Protein AF-A0A3N5PB09-F1 (afdb_monomer_lite)

Sequence (67 aa):
MAEVRGSHFPDELLYDVDNHIWYRELPDGSVRLGMTRVATALLAALYTVYCAKAPRAGARRAAAARS

Foldseek 3Di:
DDDDPNFDDDPQWDDDVVVQKIWHQDPVRDIDMDGGVVVVVPDDPDDDDDDDDDPPPPPPPPPPPDD

Structure (mmCIF, N/CA/C/O backbone):
data_AF-A0A3N5PB09-F1
#
_entry.id   AF-A0A3N5PB09-F1
#
loop_
_atom_site.group_PDB
_atom_site.id
_atom_site.type_symbol
_atom_site.label_atom_id
_atom_site.label_alt_id
_atom_site.label_comp_id
_atom_site.label_asym_id
_atom_site.label_entity_id
_atom_site.label_seq_id
_atom_site.pdbx_PDB_ins_code
_atom_site.Cartn_x
_atom_site.Cartn_y
_atom_site.Cartn_z
_atom_site.occupancy
_atom_site.B_iso_or_equiv
_atom_site.auth_seq_id
_atom_site.auth_comp_id
_atom_site.auth_asym_id
_atom_site.auth_atom_id
_atom_site.pdbx_PDB_model_num
ATOM 1 N N . MET A 1 1 ? -9.028 -3.878 -13.089 1.00 73.81 1 MET A N 1
ATOM 2 C CA . MET A 1 1 ? -7.635 -4.196 -12.735 1.00 73.81 1 MET A CA 1
ATOM 3 C C . MET A 1 1 ? -6.733 -3.497 -13.725 1.00 73.81 1 MET A C 1
ATOM 5 O O . MET A 1 1 ? -6.817 -3.787 -14.916 1.00 73.81 1 MET A O 1
ATOM 9 N N . ALA A 1 2 ? -5.920 -2.553 -13.258 1.00 86.69 2 ALA A N 1
ATOM 10 C CA . ALA A 1 2 ? -4.991 -1.823 -14.117 1.00 86.69 2 ALA A CA 1
ATOM 11 C C . ALA A 1 2 ? -3.599 -2.478 -14.115 1.00 86.69 2 ALA A C 1
ATOM 13 O O . ALA A 1 2 ? -3.157 -3.030 -13.103 1.00 86.69 2 ALA A O 1
ATOM 14 N N . GLU A 1 3 ? -2.897 -2.398 -15.246 1.00 88.44 3 GLU A N 1
ATOM 15 C CA . GLU A 1 3 ? -1.510 -2.842 -15.383 1.00 88.44 3 GLU A CA 1
ATOM 16 C C . GLU A 1 3 ? -0.652 -1.711 -15.953 1.00 88.44 3 GLU A C 1
ATOM 18 O O . GLU A 1 3 ? -0.968 -1.132 -16.991 1.00 88.44 3 GLU A O 1
ATOM 23 N N . VAL A 1 4 ? 0.451 -1.397 -15.272 1.00 83.38 4 VAL A N 1
ATOM 24 C CA . VAL A 1 4 ? 1.413 -0.379 -15.706 1.00 83.38 4 VAL A CA 1
ATOM 25 C C . VAL A 1 4 ? 2.799 -0.997 -15.686 1.00 83.38 4 VAL A C 1
ATOM 27 O O . VAL A 1 4 ? 3.318 -1.320 -14.621 1.00 83.38 4 VAL A O 1
ATOM 30 N N . ARG A 1 5 ? 3.418 -1.157 -16.862 1.00 83.81 5 ARG A N 1
ATOM 31 C CA . ARG A 1 5 ? 4.787 -1.694 -17.003 1.00 83.81 5 ARG A CA 1
ATOM 32 C C . ARG A 1 5 ? 4.993 -3.032 -16.262 1.00 83.81 5 ARG A C 1
ATOM 34 O O . ARG A 1 5 ? 5.988 -3.199 -15.562 1.00 83.81 5 ARG A O 1
ATOM 41 N N . GLY A 1 6 ? 4.032 -3.956 -16.353 1.00 84.44 6 GLY A N 1
ATOM 42 C CA . GLY A 1 6 ? 4.080 -5.247 -15.650 1.00 84.44 6 GLY A CA 1
ATOM 43 C C . GLY A 1 6 ? 3.797 -5.176 -14.141 1.00 84.44 6 GLY A C 1
ATOM 44 O O . GLY A 1 6 ? 3.898 -6.181 -13.440 1.00 84.44 6 GLY A O 1
ATOM 45 N N . SER A 1 7 ? 3.448 -3.999 -13.609 1.00 85.94 7 SER A N 1
ATOM 46 C CA . SER A 1 7 ? 2.944 -3.845 -12.243 1.00 85.94 7 SER A CA 1
ATOM 47 C C . SER A 1 7 ? 1.423 -3.876 -12.233 1.00 85.94 7 SER A C 1
ATOM 49 O O . SER A 1 7 ? 0.776 -3.068 -1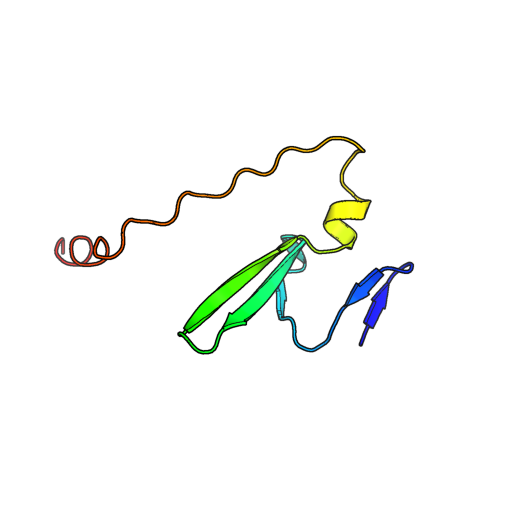2.896 1.00 85.94 7 SER A O 1
ATOM 51 N N . HIS A 1 8 ? 0.863 -4.787 -11.445 1.00 91.12 8 HIS A N 1
ATOM 52 C CA . HIS A 1 8 ? -0.578 -4.944 -11.285 1.00 91.12 8 HIS A CA 1
ATOM 53 C C . HIS A 1 8 ? -1.130 -4.082 -10.145 1.00 91.12 8 HIS A C 1
ATOM 55 O O . HIS A 1 8 ? -0.544 -4.036 -9.059 1.00 91.12 8 HIS A O 1
ATOM 61 N N . PHE A 1 9 ? -2.290 -3.472 -10.389 1.00 91.25 9 PHE A N 1
ATOM 62 C CA . PHE A 1 9 ? -3.029 -2.636 -9.446 1.00 91.25 9 PHE A CA 1
ATOM 63 C C . PHE A 1 9 ? -4.430 -3.225 -9.240 1.00 91.25 9 PHE A C 1
ATOM 65 O O . PHE A 1 9 ? -5.289 -3.073 -10.117 1.00 91.25 9 PHE A O 1
ATOM 72 N N . PRO A 1 10 ? -4.634 -3.971 -8.140 1.00 93.31 10 PRO A N 1
ATOM 73 C CA . PRO A 1 10 ? -5.943 -4.503 -7.779 1.00 93.31 10 PRO A CA 1
ATOM 74 C C . PRO A 1 10 ? -6.968 -3.393 -7.508 1.00 93.31 10 PRO A C 1
ATOM 76 O O . PRO A 1 10 ? -6.635 -2.373 -6.909 1.00 93.31 10 PRO A O 1
ATOM 79 N N . ASP A 1 11 ? -8.217 -3.602 -7.924 1.00 92.56 11 ASP A N 1
ATOM 80 C CA . ASP A 1 11 ? -9.269 -2.576 -7.843 1.00 92.56 11 ASP A CA 1
ATOM 81 C C . ASP A 1 11 ? -9.829 -2.417 -6.420 1.00 92.56 11 ASP A C 1
ATOM 83 O O . ASP A 1 11 ? -10.427 -1.398 -6.089 1.00 92.56 11 ASP A O 1
ATOM 87 N N . GLU A 1 12 ? -9.636 -3.415 -5.555 1.00 92.44 12 GLU A N 1
ATOM 88 C CA . GLU A 1 12 ? -10.081 -3.387 -4.160 1.00 92.44 12 GLU A CA 1
ATOM 89 C C . GLU A 1 12 ? -9.176 -2.553 -3.236 1.00 92.44 12 GLU A C 1
ATOM 91 O O . GLU A 1 12 ? -9.368 -2.535 -2.017 1.00 92.44 12 GLU A O 1
ATOM 96 N N . LEU A 1 13 ? -8.137 -1.930 -3.794 1.00 94.69 13 LEU A N 1
ATOM 97 C CA . LEU A 1 13 ? -7.225 -1.049 -3.082 1.00 94.69 13 LEU A CA 1
ATOM 98 C C . LEU A 1 13 ? -7.486 0.399 -3.474 1.00 94.69 13 LEU A C 1
ATOM 100 O O . LEU A 1 13 ? -7.728 0.727 -4.632 1.00 94.69 13 LEU A O 1
ATOM 104 N N . LEU A 1 14 ? -7.372 1.276 -2.488 1.00 94.81 14 LEU A N 1
ATOM 105 C CA . LEU A 1 14 ? -7.396 2.713 -2.692 1.00 94.81 14 LEU A CA 1
ATOM 106 C C . LEU A 1 14 ? -5.951 3.209 -2.794 1.00 94.81 14 LEU A C 1
ATOM 108 O O . LEU A 1 14 ? -5.077 2.732 -2.066 1.00 94.81 14 LEU A O 1
ATOM 112 N N . TYR A 1 15 ? -5.689 4.144 -3.706 1.00 94.19 15 TYR A N 1
ATOM 113 C CA . TYR A 1 15 ? -4.332 4.566 -4.054 1.00 94.19 15 TYR A CA 1
ATOM 114 C C . TYR A 1 15 ? -4.116 6.052 -3.795 1.00 94.19 15 TYR A C 1
ATOM 116 O O . TYR A 1 15 ? -4.893 6.893 -4.239 1.00 94.19 15 TYR A O 1
ATOM 124 N N . ASP A 1 16 ? -3.017 6.357 -3.116 1.00 94.38 16 ASP A N 1
ATOM 125 C CA . ASP A 1 16 ? -2.420 7.684 -3.060 1.00 94.38 16 ASP A CA 1
ATOM 126 C C . ASP A 1 16 ? -1.227 7.682 -4.019 1.00 94.38 16 ASP A C 1
ATOM 128 O O . ASP A 1 16 ? -0.161 7.124 -3.732 1.00 94.38 16 ASP A O 1
ATOM 132 N N . VAL A 1 17 ? -1.466 8.219 -5.215 1.00 91.31 17 VAL A N 1
ATOM 133 C CA . VAL A 1 17 ? -0.509 8.187 -6.325 1.00 91.31 17 VAL A CA 1
ATOM 134 C C . VAL A 1 17 ? 0.720 9.030 -6.003 1.00 91.31 17 VAL A C 1
ATOM 136 O O . VAL A 1 17 ? 1.836 8.586 -6.264 1.00 91.31 17 VAL A O 1
ATOM 139 N N . ASP A 1 18 ? 0.527 10.191 -5.379 1.00 91.56 18 ASP A N 1
ATOM 140 C CA . ASP A 1 18 ? 1.612 11.116 -5.059 1.00 91.56 18 ASP A CA 1
ATOM 141 C C . ASP A 1 18 ? 2.577 10.484 -4.051 1.00 91.56 18 ASP A C 1
ATOM 143 O O . ASP A 1 18 ? 3.797 10.49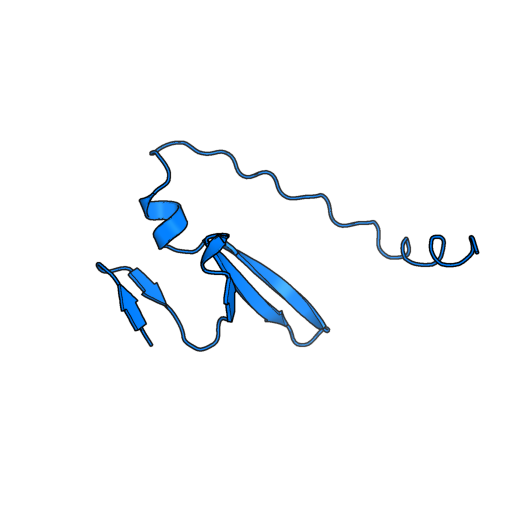0 -4.241 1.00 91.56 18 ASP A O 1
ATOM 147 N N . ASN A 1 19 ? 2.035 9.832 -3.020 1.00 90.62 19 ASN A N 1
ATOM 148 C CA . ASN A 1 19 ? 2.843 9.173 -1.997 1.00 90.62 19 ASN A CA 1
ATOM 149 C C . ASN A 1 19 ? 3.282 7.750 -2.372 1.00 90.62 19 ASN A C 1
ATOM 151 O O . ASN A 1 19 ? 4.074 7.145 -1.652 1.00 90.62 19 ASN A O 1
ATOM 155 N N . HIS A 1 20 ? 2.803 7.207 -3.495 1.00 91.94 20 HIS A N 1
ATOM 156 C CA . HIS A 1 20 ? 3.034 5.824 -3.917 1.00 91.94 20 HIS A CA 1
ATOM 157 C C . HIS A 1 20 ? 2.597 4.783 -2.871 1.00 91.94 20 HIS A C 1
ATOM 159 O O . HIS A 1 20 ? 3.233 3.731 -2.713 1.00 91.94 20 HIS A O 1
ATOM 165 N N . ILE A 1 21 ? 1.485 5.051 -2.186 1.00 94.00 21 ILE A N 1
ATOM 166 C CA . ILE A 1 21 ? 0.921 4.217 -1.119 1.00 94.00 21 ILE A CA 1
ATOM 167 C C . ILE A 1 21 ? -0.425 3.653 -1.575 1.00 94.00 21 ILE A C 1
ATOM 169 O O . ILE A 1 21 ? -1.174 4.289 -2.314 1.00 94.00 21 ILE A O 1
ATOM 173 N N . TRP A 1 22 ? -0.746 2.448 -1.121 1.00 95.69 22 TRP A N 1
ATOM 174 C CA . TRP A 1 22 ? -2.097 1.903 -1.183 1.00 95.69 22 TRP A CA 1
ATOM 175 C C . TRP A 1 22 ? -2.648 1.682 0.221 1.00 95.69 22 TRP A C 1
ATOM 177 O O . TRP A 1 22 ? -1.894 1.469 1.176 1.00 95.69 22 TRP A O 1
ATOM 187 N N . TYR A 1 23 ? -3.971 1.690 0.335 1.00 95.94 23 TYR A N 1
ATOM 188 C CA . TYR A 1 23 ? -4.689 1.383 1.561 1.00 95.94 23 TYR A CA 1
ATOM 189 C C . TYR A 1 23 ? -5.897 0.479 1.297 1.00 95.94 23 TYR A C 1
ATOM 191 O O . TYR A 1 23 ? -6.488 0.474 0.218 1.00 95.94 23 TYR A O 1
ATOM 199 N N . ARG A 1 24 ? -6.225 -0.333 2.302 1.00 96.50 24 ARG A N 1
ATOM 200 C CA . ARG A 1 24 ? -7.385 -1.219 2.348 1.00 96.50 24 ARG A CA 1
ATOM 201 C C . ARG A 1 24 ? -8.058 -1.064 3.699 1.00 96.50 24 ARG A C 1
ATOM 203 O O . ARG A 1 24 ? -7.424 -1.278 4.734 1.00 96.50 24 ARG A O 1
ATOM 210 N N . GLU A 1 25 ? -9.337 -0.734 3.673 1.00 94.56 25 GLU A N 1
ATOM 211 C CA . GLU A 1 25 ? -10.173 -0.725 4.867 1.00 94.56 25 GLU A CA 1
ATOM 212 C C . GLU A 1 25 ? -10.394 -2.160 5.357 1.00 94.56 25 GLU A C 1
ATOM 214 O O . GLU A 1 25 ? -10.624 -3.083 4.570 1.00 94.56 25 GLU A O 1
ATOM 219 N N . LEU A 1 26 ? -10.267 -2.361 6.666 1.00 94.44 26 LEU A N 1
ATOM 220 C CA . LEU A 1 26 ? -10.516 -3.632 7.329 1.00 94.44 26 LEU A CA 1
ATOM 221 C C . LEU A 1 26 ? -11.873 -3.591 8.053 1.00 94.44 26 LEU A C 1
ATOM 223 O O . LEU A 1 26 ? -12.340 -2.514 8.429 1.00 94.44 26 LEU A O 1
ATOM 227 N N . PRO A 1 27 ? -12.520 -4.751 8.286 1.00 93.56 27 PRO A N 1
ATOM 228 C CA . PRO A 1 27 ? -13.855 -4.798 8.892 1.00 93.56 27 PRO A CA 1
ATOM 229 C C . PRO A 1 27 ? -13.950 -4.189 10.299 1.00 93.56 27 PRO A C 1
ATOM 231 O O . PRO A 1 27 ? -15.033 -3.831 10.746 1.00 93.56 27 PRO A O 1
ATOM 234 N N . ASP A 1 28 ? -12.828 -4.081 11.007 1.00 91.19 28 ASP A N 1
ATOM 235 C CA . ASP A 1 28 ? -12.726 -3.503 12.349 1.00 91.19 28 ASP A CA 1
ATOM 236 C C . ASP A 1 28 ? -12.563 -1.970 12.339 1.00 91.19 28 ASP A C 1
ATOM 238 O O . ASP A 1 28 ? -12.309 -1.362 13.381 1.00 91.19 28 ASP A O 1
ATOM 242 N N . GLY A 1 29 ? -12.691 -1.340 11.166 1.00 90.44 29 GLY A N 1
ATOM 243 C CA . GLY A 1 29 ? -12.495 0.095 10.972 1.00 90.44 29 GLY A CA 1
ATOM 244 C C . GLY A 1 29 ? -11.026 0.519 10.986 1.00 90.44 29 GLY A C 1
ATOM 245 O O . GLY A 1 29 ? -10.734 1.715 10.930 1.00 90.44 29 GLY A O 1
ATOM 246 N N . SER A 1 30 ? -10.088 -0.430 11.070 1.00 91.50 30 SER A N 1
ATOM 247 C CA . SER A 1 30 ? -8.672 -0.149 10.868 1.00 91.50 30 SER A CA 1
ATOM 248 C C . SER A 1 30 ? -8.330 -0.115 9.375 1.00 91.50 30 SER A C 1
ATOM 250 O O . SER A 1 30 ? -9.084 -0.585 8.523 1.00 91.50 30 SER A O 1
ATOM 252 N N . VAL A 1 31 ? -7.182 0.471 9.038 1.00 93.00 31 VAL A N 1
ATOM 253 C CA . VAL A 1 31 ? -6.702 0.554 7.656 1.00 93.00 31 VAL A CA 1
ATOM 254 C C . VAL A 1 31 ? -5.368 -0.162 7.557 1.00 93.00 31 VAL A C 1
ATOM 256 O O . VAL A 1 31 ? -4.426 0.138 8.295 1.00 93.00 31 VAL A O 1
ATOM 259 N N . ARG A 1 32 ? -5.270 -1.096 6.613 1.00 93.88 32 ARG A N 1
ATOM 260 C CA . ARG A 1 32 ? -3.995 -1.673 6.197 1.00 93.88 32 ARG A CA 1
ATOM 261 C C . ARG A 1 32 ? -3.421 -0.815 5.085 1.00 93.88 32 ARG A C 1
ATOM 263 O O . ARG A 1 32 ? -4.109 -0.561 4.106 1.00 93.88 32 ARG A O 1
ATOM 270 N N . LEU A 1 33 ? -2.164 -0.416 5.215 1.00 93.06 33 LEU A N 1
ATOM 271 C CA . LEU A 1 33 ? -1.460 0.367 4.202 1.00 93.06 33 LEU A CA 1
ATOM 272 C C . LEU A 1 33 ? -0.154 -0.309 3.786 1.00 93.06 33 LEU A C 1
ATOM 274 O O . LEU A 1 33 ? 0.410 -1.111 4.537 1.00 93.06 33 LEU A O 1
ATOM 278 N N . GLY A 1 34 ? 0.329 0.027 2.596 1.00 92.50 34 GLY A N 1
ATOM 279 C CA . GLY A 1 34 ? 1.612 -0.435 2.081 1.00 92.50 34 GLY A CA 1
ATOM 280 C C . GLY A 1 34 ? 2.089 0.400 0.898 1.00 92.50 34 GLY A C 1
ATOM 281 O O . GLY A 1 34 ? 1.370 1.252 0.389 1.00 92.50 34 GLY A O 1
ATOM 282 N N . MET A 1 35 ? 3.316 0.155 0.452 1.00 92.44 35 MET A N 1
ATOM 283 C CA . MET A 1 35 ? 3.871 0.803 -0.737 1.00 92.44 35 MET A CA 1
ATOM 284 C C . MET A 1 35 ? 3.399 0.117 -2.025 1.00 92.44 35 MET A C 1
ATOM 286 O O . MET A 1 35 ? 3.182 -1.099 -2.058 1.00 92.44 35 MET A O 1
ATOM 290 N N . THR A 1 36 ? 3.221 0.897 -3.088 1.00 93.12 36 THR A N 1
ATOM 291 C CA . THR A 1 36 ? 2.864 0.388 -4.421 1.00 93.12 36 THR A CA 1
ATOM 292 C C . THR A 1 36 ? 4.033 -0.352 -5.070 1.00 93.12 36 THR A C 1
ATOM 294 O O . THR A 1 36 ? 5.197 -0.131 -4.738 1.00 93.12 36 THR A O 1
ATOM 297 N N . ARG A 1 37 ? 3.742 -1.201 -6.064 1.00 89.25 37 ARG A N 1
ATOM 298 C CA . ARG A 1 37 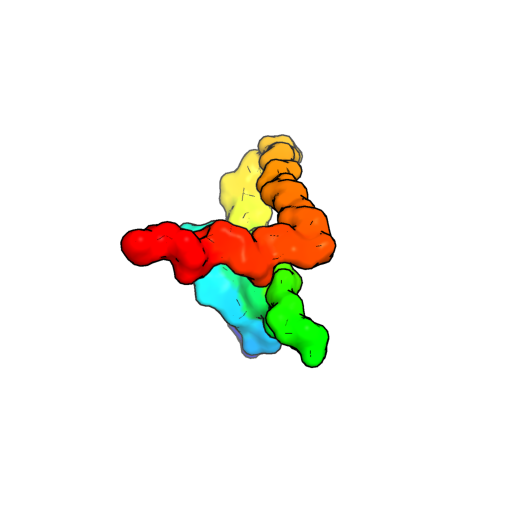? 4.800 -1.853 -6.855 1.00 89.25 37 ARG A CA 1
ATOM 299 C C . ARG A 1 37 ? 5.667 -0.859 -7.625 1.00 89.25 37 ARG A C 1
ATOM 301 O O . ARG A 1 37 ? 6.852 -1.114 -7.809 1.00 89.25 37 ARG A O 1
ATOM 308 N N . VAL A 1 38 ? 5.101 0.284 -8.018 1.00 89.06 38 VAL A N 1
ATOM 309 C CA . VAL A 1 38 ? 5.869 1.377 -8.629 1.00 89.06 38 VAL A CA 1
ATOM 310 C C . VAL A 1 38 ? 6.878 1.938 -7.636 1.00 89.06 38 VAL A C 1
ATOM 312 O O . VAL A 1 38 ? 8.032 2.098 -8.014 1.00 89.06 38 VAL A O 1
ATOM 315 N N . ALA A 1 39 ? 6.501 2.135 -6.366 1.00 88.50 39 ALA A N 1
ATOM 316 C CA . ALA A 1 39 ? 7.454 2.537 -5.329 1.00 88.50 39 ALA A CA 1
ATOM 317 C C . ALA A 1 39 ? 8.641 1.568 -5.269 1.00 88.50 39 ALA A C 1
ATOM 319 O O . ALA A 1 39 ? 9.788 1.989 -5.326 1.00 88.50 39 ALA A O 1
ATOM 320 N N . THR A 1 40 ? 8.373 0.259 -5.228 1.00 85.75 40 THR A N 1
ATOM 321 C CA . THR A 1 40 ? 9.428 -0.762 -5.187 1.00 85.75 40 THR A CA 1
ATOM 322 C C . THR A 1 40 ? 10.312 -0.746 -6.433 1.00 85.75 40 THR A C 1
ATOM 324 O O . THR A 1 40 ? 11.517 -0.914 -6.307 1.00 85.75 40 THR A O 1
ATOM 327 N N . ALA A 1 41 ? 9.745 -0.519 -7.620 1.00 85.94 41 ALA A N 1
ATOM 328 C CA . ALA A 1 41 ? 10.512 -0.419 -8.862 1.00 85.94 41 ALA A CA 1
ATOM 329 C C . ALA A 1 41 ? 11.389 0.846 -8.940 1.00 85.94 41 ALA A C 1
ATOM 331 O O . ALA A 1 41 ? 12.395 0.843 -9.646 1.00 85.94 41 ALA A O 1
ATOM 332 N N . LEU A 1 42 ? 11.008 1.919 -8.240 1.00 85.19 42 LEU A N 1
ATOM 333 C CA . LEU A 1 42 ? 11.789 3.156 -8.141 1.00 85.19 42 LEU A CA 1
ATOM 334 C C . LEU A 1 42 ? 12.877 3.087 -7.060 1.00 85.19 42 LEU A C 1
ATOM 336 O O . LEU A 1 42 ? 13.864 3.819 -7.136 1.00 85.19 42 LEU A O 1
ATOM 340 N N . LEU A 1 43 ? 12.702 2.238 -6.045 1.00 83.81 43 LEU A N 1
ATOM 341 C CA . LEU A 1 43 ? 13.676 2.059 -4.973 1.00 83.81 43 LEU A CA 1
ATOM 342 C C . LEU A 1 43 ? 14.910 1.292 -5.473 1.00 83.81 43 LEU A C 1
ATOM 344 O O . LEU A 1 43 ? 14.816 0.339 -6.245 1.00 83.81 43 LEU A O 1
ATOM 348 N N . ALA A 1 44 ? 16.090 1.696 -4.994 1.00 74.44 44 ALA A N 1
ATOM 349 C CA . ALA A 1 44 ? 17.322 0.943 -5.206 1.00 74.44 44 ALA A CA 1
ATOM 350 C C . ALA A 1 44 ? 17.261 -0.433 -4.511 1.00 74.44 44 ALA A C 1
ATOM 352 O O . ALA A 1 44 ? 16.419 -0.679 -3.648 1.00 74.44 44 ALA A O 1
ATOM 353 N N . ALA A 1 45 ? 18.208 -1.318 -4.839 1.00 78.69 45 ALA A N 1
ATOM 354 C CA . ALA A 1 45 ? 18.267 -2.691 -4.322 1.00 78.69 45 ALA A CA 1
ATOM 355 C C . ALA A 1 45 ? 18.320 -2.804 -2.782 1.00 78.69 45 ALA A C 1
ATOM 357 O O . ALA A 1 45 ? 18.063 -3.879 -2.243 1.00 78.69 45 ALA A O 1
ATOM 358 N N . LEU A 1 46 ? 18.642 -1.716 -2.074 1.00 74.31 46 LEU A N 1
ATOM 359 C CA . LEU A 1 46 ? 18.645 -1.658 -0.618 1.00 74.31 46 LEU A CA 1
ATOM 360 C C . LEU A 1 46 ? 17.824 -0.465 -0.124 1.00 74.31 46 LEU A C 1
ATOM 362 O O . LEU A 1 46 ? 18.098 0.680 -0.480 1.00 74.31 46 LEU A O 1
ATOM 366 N N . TYR A 1 47 ? 16.849 -0.743 0.738 1.00 81.88 47 TYR A N 1
ATOM 367 C CA . TYR A 1 47 ? 16.049 0.264 1.426 1.00 81.88 47 TYR A CA 1
ATOM 368 C C . TYR A 1 47 ? 15.695 -0.209 2.841 1.00 81.88 47 TYR A C 1
ATOM 370 O O . TYR A 1 47 ? 15.623 -1.408 3.110 1.00 81.88 47 TYR A O 1
ATOM 378 N N . THR A 1 48 ? 15.447 0.746 3.738 1.00 83.75 48 THR A N 1
ATOM 379 C CA . THR A 1 48 ? 14.981 0.495 5.109 1.00 83.75 48 THR A CA 1
ATOM 380 C C . THR A 1 48 ? 13.616 1.141 5.290 1.00 83.75 48 THR A C 1
ATOM 382 O O . THR A 1 48 ? 13.440 2.316 4.972 1.00 83.75 48 THR A O 1
ATOM 385 N N . VAL A 1 49 ? 12.651 0.390 5.822 1.00 82.50 49 VAL A N 1
ATOM 386 C CA . VAL A 1 49 ? 11.302 0.897 6.109 1.00 82.50 49 VAL A CA 1
ATOM 387 C C . VAL A 1 49 ? 11.171 1.177 7.597 1.00 82.50 49 VAL A C 1
ATOM 389 O O . VAL A 1 49 ? 11.344 0.280 8.421 1.00 82.50 49 VAL A O 1
ATOM 392 N N . TYR A 1 50 ? 10.814 2.414 7.934 1.00 84.56 50 TYR A N 1
ATOM 393 C CA . TYR A 1 50 ? 10.485 2.811 9.297 1.00 84.56 50 TYR A CA 1
ATOM 394 C C . TYR A 1 50 ? 8.974 2.950 9.432 1.00 84.56 50 TYR A C 1
ATOM 396 O O . TYR A 1 50 ? 8.365 3.843 8.848 1.00 84.56 50 TYR A O 1
ATOM 404 N N . CYS A 1 51 ? 8.369 2.076 10.230 1.00 79.81 51 CYS A N 1
ATOM 405 C CA . CYS A 1 51 ? 6.962 2.195 10.584 1.00 79.81 51 CYS A CA 1
ATOM 406 C C . CYS A 1 51 ? 6.828 2.933 11.913 1.00 79.81 51 CYS A C 1
ATOM 408 O O . CYS A 1 51 ? 7.495 2.596 12.895 1.00 79.81 51 CYS A O 1
ATOM 410 N N . ALA A 1 52 ? 5.928 3.917 11.961 1.00 83.06 52 ALA A N 1
ATOM 411 C CA . ALA A 1 52 ? 5.568 4.549 13.218 1.00 83.06 52 ALA A CA 1
ATOM 412 C C . ALA A 1 52 ? 5.006 3.492 14.176 1.00 83.06 52 ALA A C 1
ATOM 414 O O . ALA A 1 52 ? 4.153 2.677 13.813 1.00 83.06 52 ALA A O 1
ATOM 415 N N . LYS A 1 53 ? 5.484 3.508 15.421 1.00 79.50 53 LYS A N 1
ATOM 416 C CA . LYS A 1 53 ? 4.946 2.636 16.460 1.00 79.50 53 LYS A CA 1
ATOM 417 C C . LYS A 1 53 ? 3.478 2.989 16.679 1.00 79.50 53 LYS A C 1
ATOM 419 O O . LYS A 1 53 ? 3.157 4.149 16.937 1.00 79.50 53 LYS A O 1
ATOM 424 N N . ALA A 1 54 ? 2.607 1.983 16.628 1.00 75.56 54 ALA A N 1
ATOM 425 C CA . ALA A 1 54 ? 1.206 2.177 16.964 1.00 75.56 54 ALA A CA 1
ATOM 426 C C . ALA A 1 54 ? 1.089 2.790 18.377 1.00 75.56 54 ALA A C 1
ATOM 428 O O . ALA A 1 54 ? 1.787 2.344 19.301 1.00 75.56 54 ALA A O 1
ATOM 429 N N . PRO A 1 55 ? 0.239 3.814 18.574 1.00 73.12 55 PRO A N 1
ATOM 430 C CA . PRO A 1 55 ? -0.020 4.334 19.907 1.00 73.12 55 PRO A CA 1
ATOM 431 C C . PRO A 1 55 ? -0.580 3.210 20.784 1.00 73.12 55 PRO A C 1
ATOM 433 O O . PRO A 1 55 ? -1.328 2.354 20.310 1.00 73.12 55 PRO A O 1
ATOM 436 N N . ARG A 1 56 ? -0.227 3.202 22.076 1.00 71.25 56 ARG A N 1
ATOM 437 C CA . ARG A 1 56 ? -0.840 2.264 23.028 1.00 71.25 56 ARG A CA 1
ATOM 438 C C . ARG A 1 56 ? -2.362 2.414 22.961 1.00 71.25 56 ARG A C 1
ATOM 440 O O . ARG A 1 56 ? -2.871 3.538 23.012 1.00 71.25 56 ARG A O 1
ATOM 447 N N . ALA A 1 57 ? -3.065 1.286 22.856 1.00 52.69 57 ALA A N 1
ATOM 448 C CA . ALA A 1 57 ? -4.520 1.248 22.919 1.00 52.69 57 ALA A CA 1
ATOM 449 C C . ALA A 1 57 ? -4.989 2.016 24.173 1.00 52.69 57 ALA A C 1
ATOM 451 O O . ALA A 1 57 ? -4.544 1.716 25.279 1.00 52.69 57 AL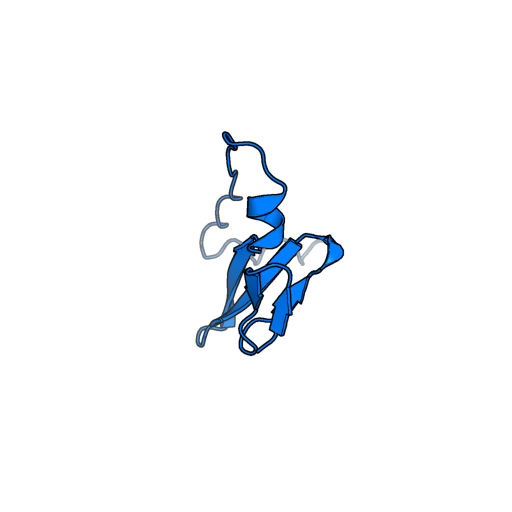A A O 1
ATOM 452 N N . GLY A 1 58 ? -5.803 3.063 23.980 1.00 56.19 58 GLY A N 1
ATOM 453 C CA . GLY A 1 58 ? -6.308 3.939 25.051 1.00 56.19 58 GLY A CA 1
ATOM 454 C C . GLY A 1 58 ? -5.738 5.368 25.112 1.00 56.19 58 GLY A C 1
ATOM 455 O O . GLY A 1 58 ? -6.283 6.194 25.838 1.00 56.19 58 GLY A O 1
ATOM 456 N N . ALA A 1 59 ? -4.707 5.726 24.335 1.00 57.00 59 ALA A N 1
ATOM 457 C CA . ALA A 1 59 ? -4.101 7.070 24.407 1.00 57.00 59 ALA A CA 1
ATOM 458 C C . ALA A 1 59 ? -4.938 8.205 23.763 1.00 57.00 59 ALA A C 1
ATOM 460 O O . ALA A 1 59 ? -4.690 9.387 24.013 1.00 57.00 59 ALA A O 1
ATOM 461 N N . ARG A 1 60 ? -5.961 7.884 22.958 1.00 54.09 60 ARG A N 1
ATOM 462 C CA . ARG A 1 60 ? -6.874 8.873 22.351 1.00 54.09 60 ARG A CA 1
ATOM 463 C C . ARG A 1 60 ? -8.056 9.199 23.274 1.00 54.09 60 ARG A C 1
ATOM 465 O O . ARG A 1 60 ? -9.195 8.894 22.948 1.00 54.09 60 ARG A O 1
ATOM 472 N N . ARG A 1 61 ? -7.797 9.842 24.418 1.00 50.81 61 ARG A N 1
ATOM 473 C CA . ARG A 1 61 ? -8.821 10.638 25.139 1.00 50.81 61 ARG A CA 1
ATOM 474 C C . ARG A 1 61 ? -8.318 11.957 25.747 1.00 50.81 61 ARG A C 1
ATOM 47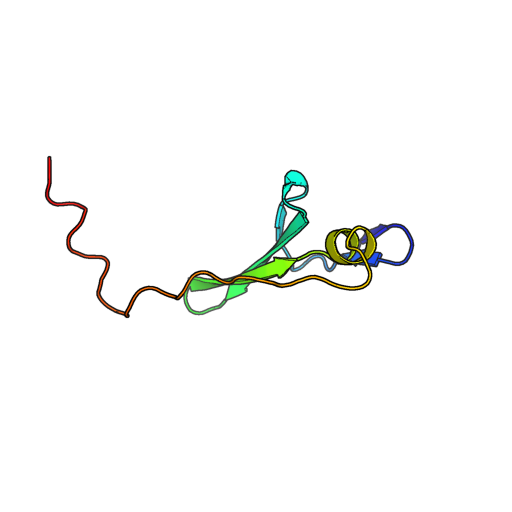6 O O . ARG A 1 61 ? -9.141 12.742 26.190 1.00 50.81 61 ARG A O 1
ATOM 483 N N . ALA A 1 62 ? -7.017 12.262 25.721 1.00 46.41 62 ALA A N 1
ATOM 484 C CA . ALA A 1 62 ? -6.475 13.410 26.469 1.00 46.41 62 ALA A CA 1
ATOM 485 C C . ALA A 1 62 ? -6.127 14.671 25.642 1.00 46.41 62 ALA A C 1
ATOM 487 O O . ALA A 1 62 ? -5.730 15.677 26.222 1.00 46.41 62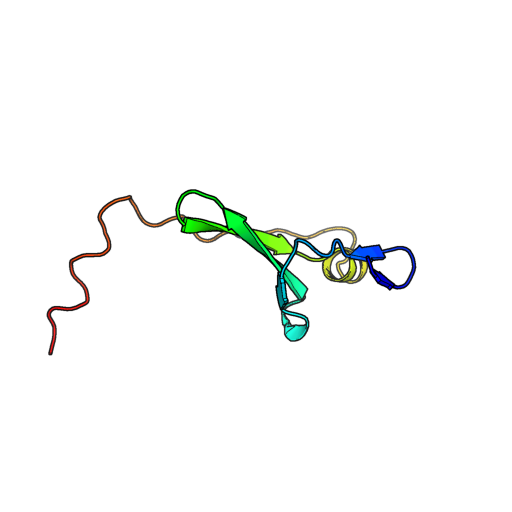 ALA A O 1
ATOM 488 N N . ALA A 1 63 ? -6.250 14.655 24.309 1.00 46.47 63 ALA A N 1
ATOM 489 C CA . ALA A 1 63 ? -5.830 15.790 23.468 1.00 46.47 63 ALA A CA 1
ATOM 490 C C . ALA A 1 63 ? -6.963 16.755 23.057 1.00 46.47 63 ALA A C 1
ATOM 492 O O . ALA A 1 63 ? -6.672 17.810 22.510 1.00 46.47 63 ALA A O 1
ATOM 493 N N . ALA A 1 64 ? -8.231 16.432 23.340 1.00 48.44 64 ALA A N 1
ATOM 494 C CA . ALA A 1 64 ? -9.388 17.266 22.978 1.00 48.44 64 ALA A CA 1
ATOM 495 C C . ALA A 1 64 ? -9.864 18.216 24.102 1.00 48.44 64 ALA A C 1
ATOM 497 O O . ALA A 1 64 ? -10.900 18.851 23.959 1.00 48.44 64 ALA A O 1
ATOM 498 N N . ALA A 1 65 ? -9.133 18.309 25.221 1.00 47.16 65 ALA A N 1
ATOM 499 C CA . ALA A 1 65 ? -9.525 19.078 26.414 1.00 47.16 65 ALA A CA 1
ATOM 500 C C . ALA A 1 65 ? -8.611 20.286 26.701 1.00 47.16 65 ALA A C 1
ATOM 502 O O . ALA A 1 65 ? -8.396 20.648 27.855 1.00 47.16 65 ALA A O 1
ATOM 503 N N . ARG A 1 66 ? -8.024 20.889 25.663 1.00 45.81 66 ARG A N 1
ATOM 504 C CA . ARG A 1 66 ? -7.322 22.176 25.771 1.00 45.81 66 ARG A CA 1
ATOM 505 C C . ARG A 1 66 ? -7.831 23.111 24.679 1.00 45.81 66 ARG A C 1
ATOM 507 O O . ARG A 1 66 ? -7.170 23.298 23.662 1.00 45.81 66 ARG A O 1
ATOM 514 N N . SER A 1 67 ? -9.065 23.564 24.891 1.00 47.16 67 SER A N 1
ATOM 515 C CA . SER A 1 67 ? -9.608 24.829 24.387 1.00 47.16 67 SER A CA 1
ATOM 516 C C . SER A 1 67 ? -9.041 25.987 25.193 1.00 47.16 67 SER A C 1
ATOM 518 O O . SER A 1 67 ? -9.001 25.812 26.435 1.00 47.16 67 SER A O 1
#

Secondary structure (DSSP, 8-state):
-EEETTEEE-TTSEEETTTTEEEEE-TTS-EEEEE-HHHHHHS-S-----PPPPPPTT-TTSSS---

pLDDT: mean 81.62, std 15.29, range [45.81, 96.5]

Radius of gyration: 16.44 Å; chains: 1; bounding box: 32×30×44 Å